Protein AF-E1KNW7-F1 (afdb_monomer)

Organism: NCBI:txid866771

Foldseek 3Di:
DDDPVLVPDDPVRNVVVVCLLPLVNLVVVLVVLVVVLVVLCCCVPPVVPDDPVVSVVSNVVSVVVSVVSVVSHPDPPD

Radius of gyration: 17.29 Å; Cα contacts (8 Å, |Δi|>4): 39; chains: 1; bounding box: 34×36×50 Å

Secondary structure (DSSP, 8-state):
---GGGTTS-HHHHHHHHHHHSHHHHHHHHHHHHHHHHHHHHHHHTS--S-HHHHHHHHHHHHHHHHHHHTTSPP---

pLDDT: mean 79.67, std 17.55, range [35.97, 96.75]

Solvent-accessible surface area (backbone atoms only — not comparable to full-atom values): 4644 Å² total; per-residue (Å²): 135,80,82,76,80,71,83,75,51,55,73,66,56,44,50,52,51,51,47,62,66,34,60,68,52,46,48,54,50,41,52,53,49,50,55,50,47,53,52,51,47,45,36,40,74,75,64,62,75,47,60,66,76,58,47,51,54,51,48,54,53,51,53,51,50,44,52,59,53,56,69,72,45,78,74,77,86,124

Sequence (78 aa):
MKPTHLARLSDEAATTLYAFLEADYTAERIENIQAIEDYLMDQWRDNNTINPDLALRFLDTLRVLRKDLKAFLPTEEA

Structure (mmCIF, N/CA/C/O backbone):
data_AF-E1KNW7-F1
#
_entry.id   AF-E1KNW7-F1
#
loop_
_atom_site.group_PDB
_atom_site.id
_atom_site.type_symbol
_atom_site.label_atom_id
_atom_site.label_alt_id
_atom_site.label_comp_id
_atom_site.label_asym_id
_atom_site.label_entity_id
_atom_site.label_seq_id
_atom_site.pdbx_PDB_ins_code
_atom_site.Cartn_x
_atom_site.Cartn_y
_atom_site.Cartn_z
_atom_site.occupancy
_atom_site.B_iso_or_equiv
_atom_site.auth_seq_id
_atom_site.auth_comp_id
_atom_site.auth_asym_id
_atom_site.auth_atom_id
_atom_site.pdbx_PDB_model_num
ATOM 1 N N . MET A 1 1 ? -17.603 7.373 32.902 1.00 38.84 1 MET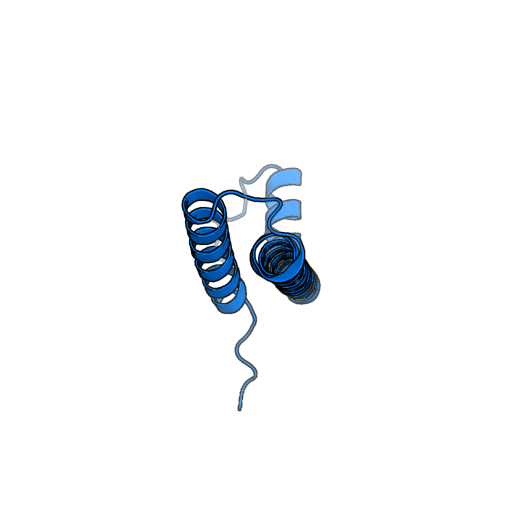 A N 1
ATOM 2 C CA . MET A 1 1 ? -16.589 8.446 32.836 1.00 38.84 1 MET A CA 1
ATOM 3 C C . MET A 1 1 ? -16.086 8.470 31.396 1.00 38.84 1 MET A C 1
ATOM 5 O O . MET A 1 1 ? -15.479 7.496 30.981 1.00 38.84 1 MET A O 1
ATOM 9 N N . LYS A 1 2 ? -16.493 9.455 30.580 1.00 38.16 2 LYS A N 1
ATOM 10 C CA . LYS A 1 2 ? -16.095 9.532 29.159 1.00 38.16 2 LYS A CA 1
ATOM 11 C C . LYS A 1 2 ? -14.687 10.146 29.068 1.00 38.16 2 LYS A C 1
ATOM 13 O O . LYS A 1 2 ? -14.438 11.094 29.812 1.00 38.16 2 LYS A O 1
ATOM 18 N N . PRO A 1 3 ? -13.775 9.636 28.223 1.00 44.16 3 PRO A N 1
ATOM 19 C CA . PRO A 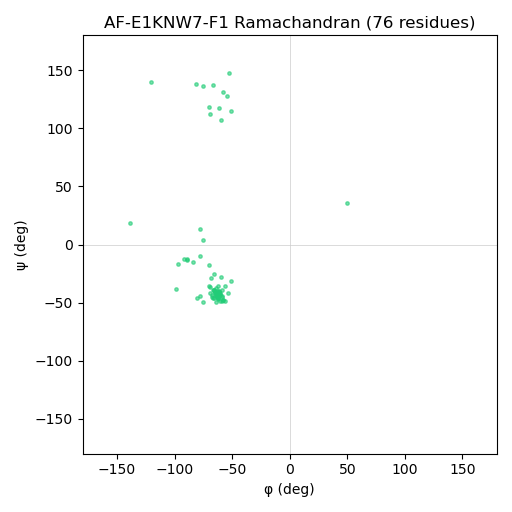1 3 ? -12.401 10.122 28.174 1.00 44.16 3 PRO A CA 1
ATOM 20 C C . PRO A 1 3 ? -12.359 11.542 27.592 1.00 44.16 3 PRO A C 1
ATOM 22 O O . PRO A 1 3 ? -12.640 11.774 26.421 1.00 44.16 3 PRO A O 1
ATOM 25 N N . THR A 1 4 ? -12.009 12.503 28.442 1.00 51.69 4 THR A N 1
ATOM 26 C CA . THR A 1 4 ? -11.962 13.954 28.194 1.00 51.69 4 THR A CA 1
ATOM 27 C C . THR A 1 4 ? -10.763 14.419 27.355 1.00 51.69 4 THR A C 1
ATOM 29 O O . THR A 1 4 ? -10.609 15.616 27.130 1.00 51.69 4 THR A O 1
ATOM 32 N N . HIS A 1 5 ? -9.920 13.508 26.857 1.00 46.44 5 HIS A N 1
ATOM 33 C CA . HIS A 1 5 ? -8.688 13.864 26.140 1.00 46.44 5 HIS A CA 1
ATOM 34 C C . HIS A 1 5 ? -8.829 14.051 24.621 1.00 46.44 5 HIS A C 1
ATOM 36 O O . HIS A 1 5 ? -7.940 14.642 24.016 1.00 46.44 5 HIS A O 1
ATOM 42 N N . LEU A 1 6 ? -9.949 13.650 24.007 1.00 47.75 6 LEU A N 1
ATOM 43 C CA . LEU A 1 6 ? -10.218 13.907 22.579 1.00 47.75 6 LEU A CA 1
ATOM 44 C C . LEU A 1 6 ? -10.681 15.350 22.293 1.00 47.75 6 LEU A C 1
ATOM 46 O O . LEU A 1 6 ? -10.737 15.768 21.143 1.00 47.75 6 LEU A O 1
ATOM 50 N N . ALA A 1 7 ? -10.979 16.139 23.328 1.00 47.12 7 ALA A N 1
ATOM 51 C CA . ALA A 1 7 ? -11.654 17.434 23.210 1.00 47.12 7 ALA A CA 1
ATOM 52 C C . ALA A 1 7 ? -10.765 18.616 22.753 1.00 47.12 7 ALA A C 1
ATOM 54 O O . ALA A 1 7 ? -11.169 19.767 22.901 1.00 47.12 7 ALA A O 1
ATOM 55 N N . ARG A 1 8 ? -9.550 18.376 22.235 1.00 49.53 8 ARG A N 1
ATOM 56 C CA . ARG A 1 8 ? -8.649 19.450 21.755 1.00 49.53 8 ARG A CA 1
ATOM 57 C C . ARG A 1 8 ? -7.902 19.149 20.456 1.00 49.53 8 ARG A C 1
ATOM 59 O O . ARG A 1 8 ? -6.914 19.814 20.153 1.00 49.53 8 ARG A O 1
ATOM 66 N N . LEU A 1 9 ? -8.367 18.174 19.687 1.00 55.97 9 LEU A N 1
ATOM 67 C CA . LEU A 1 9 ? -8.001 18.078 18.277 1.00 55.97 9 LEU A CA 1
ATOM 68 C C . LEU A 1 9 ? -8.792 19.160 17.534 1.00 55.97 9 LEU A C 1
ATOM 70 O O . LEU A 1 9 ? -9.965 19.360 17.841 1.00 55.97 9 LEU A O 1
ATOM 74 N N . SER A 1 10 ? -8.162 19.894 16.611 1.00 73.62 10 SER A N 1
ATOM 75 C CA . SER A 1 10 ? -8.926 20.724 15.673 1.00 73.62 10 SER A CA 1
ATOM 76 C C . SER A 1 10 ? -9.986 19.847 15.003 1.00 73.62 10 SER A C 1
ATOM 78 O O . SER A 1 10 ? -9.747 18.653 14.811 1.00 73.62 10 SER A O 1
ATOM 80 N N . ASP A 1 11 ? -11.145 20.404 14.652 1.00 70.81 11 ASP A N 1
ATOM 81 C CA . ASP A 1 11 ? -12.239 19.626 14.048 1.00 70.81 11 ASP A CA 1
ATOM 82 C C . ASP A 1 11 ? -11.764 18.790 12.842 1.00 70.81 11 ASP A C 1
ATOM 84 O O . ASP A 1 11 ? -12.222 17.670 12.633 1.00 70.81 11 ASP A O 1
ATOM 88 N N . GLU A 1 12 ? -10.761 19.276 12.108 1.00 67.31 12 GLU A N 1
ATOM 89 C CA . GLU A 1 12 ? -10.083 18.574 11.013 1.00 67.31 12 GLU A CA 1
ATOM 90 C C . GLU A 1 12 ? -9.253 17.361 11.475 1.00 67.31 12 GLU A C 1
ATOM 92 O O . GLU A 1 12 ? -9.336 16.284 10.881 1.00 67.31 12 GLU A O 1
ATOM 97 N N . ALA A 1 13 ? -8.493 17.493 12.566 1.00 69.00 13 ALA A N 1
ATOM 98 C CA . ALA A 1 13 ? -7.729 16.389 13.141 1.00 69.00 13 ALA A CA 1
ATOM 99 C C . ALA A 1 13 ? -8.653 15.341 13.782 1.00 69.00 13 ALA A C 1
ATOM 101 O O . ALA A 1 13 ? -8.396 14.145 13.662 1.00 69.00 13 ALA A O 1
ATOM 102 N N . ALA A 1 14 ? -9.758 15.772 14.397 1.00 69.88 14 ALA A N 1
ATOM 103 C CA . ALA A 1 14 ? -10.795 14.875 14.893 1.00 69.88 14 ALA A CA 1
ATOM 104 C C . ALA A 1 14 ? -11.489 14.139 13.737 1.00 69.88 14 ALA A C 1
ATOM 106 O O . ALA A 1 14 ? -11.613 12.925 13.798 1.00 69.88 14 ALA A O 1
ATOM 107 N N . THR A 1 15 ? -11.865 14.837 12.660 1.00 70.06 15 THR A N 1
ATOM 108 C CA . THR A 1 15 ? -12.474 14.235 11.457 1.00 70.06 15 THR A CA 1
ATOM 109 C C . THR A 1 15 ? -11.545 13.219 10.808 1.00 70.06 15 THR A C 1
ATOM 111 O O . THR A 1 15 ? -11.973 12.127 10.456 1.00 70.06 15 THR A O 1
ATOM 114 N N . THR A 1 16 ? -10.260 13.551 10.701 1.00 66.75 16 THR A N 1
ATOM 115 C CA . THR A 1 16 ? -9.243 12.647 10.160 1.00 66.75 16 THR A CA 1
ATOM 116 C C . THR A 1 16 ? -9.084 11.410 11.043 1.00 66.75 16 THR A C 1
ATOM 118 O O . THR A 1 16 ? -9.042 10.296 10.534 1.00 66.75 16 THR A O 1
ATOM 121 N N . LEU A 1 17 ? -9.053 11.579 12.368 1.00 68.38 17 LEU A N 1
ATOM 122 C CA . LEU A 1 17 ? -9.011 10.457 13.307 1.00 68.38 17 LEU A CA 1
ATOM 123 C C . LEU A 1 17 ? -10.285 9.611 13.258 1.00 68.38 17 LEU A C 1
ATOM 125 O O . LEU A 1 17 ? -10.176 8.394 13.271 1.00 68.38 17 LEU A O 1
ATOM 129 N N . TYR A 1 18 ? -11.468 10.220 13.155 1.00 65.94 18 TYR A N 1
ATOM 130 C CA . TYR A 1 18 ? -12.722 9.488 12.977 1.00 65.94 18 TYR A CA 1
ATOM 131 C C . TYR A 1 18 ? -12.732 8.722 11.656 1.00 65.94 18 TY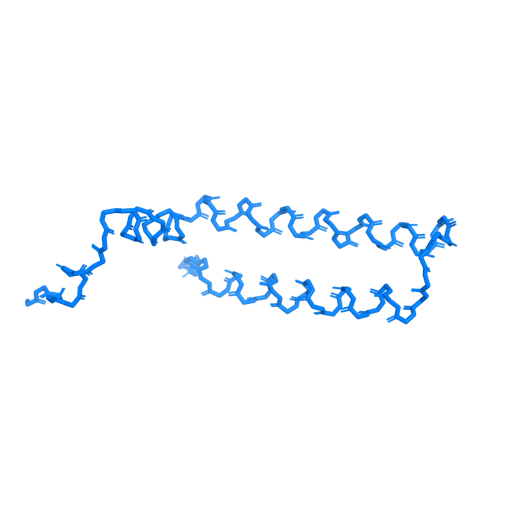R A C 1
ATOM 133 O O . TYR A 1 18 ? -13.061 7.548 11.666 1.00 65.94 18 TYR A O 1
ATOM 141 N N . ALA A 1 19 ? -12.267 9.322 10.557 1.00 65.81 19 ALA A N 1
ATOM 142 C CA . ALA A 1 19 ? -12.117 8.632 9.279 1.00 65.81 19 ALA A CA 1
ATOM 143 C C . ALA A 1 19 ? -11.130 7.458 9.372 1.00 65.81 19 ALA A C 1
ATOM 145 O O . ALA A 1 19 ? -11.410 6.397 8.839 1.00 65.81 19 ALA A O 1
ATOM 146 N N . PHE A 1 20 ? -10.016 7.595 10.098 1.00 62.28 20 PHE A N 1
ATOM 147 C CA . PHE A 1 20 ? -9.110 6.470 10.368 1.00 62.28 20 PHE A CA 1
ATOM 148 C C . PHE A 1 20 ? -9.738 5.377 11.251 1.00 62.28 20 PHE A C 1
ATOM 150 O O . PHE A 1 20 ? -9.319 4.224 11.176 1.00 62.28 20 PHE A O 1
ATOM 157 N N . LEU A 1 21 ? -10.725 5.728 12.081 1.00 63.97 21 LEU A N 1
ATOM 158 C CA . LEU A 1 21 ? -11.486 4.792 12.911 1.00 63.97 21 LEU A CA 1
ATOM 159 C C . LEU A 1 21 ? -12.653 4.134 12.156 1.00 63.97 21 LEU A C 1
ATOM 161 O O . LEU A 1 21 ? -13.172 3.126 12.635 1.00 63.97 21 LEU A O 1
ATOM 165 N N . GLU A 1 22 ? -13.052 4.656 10.992 1.00 71.75 22 GLU A N 1
ATOM 166 C CA . GLU A 1 22 ? -14.005 3.981 10.110 1.00 71.75 22 GLU A CA 1
ATOM 167 C C . GLU A 1 22 ? -13.323 2.751 9.494 1.00 71.75 22 GLU A C 1
ATOM 169 O O . GLU A 1 22 ? -12.320 2.855 8.777 1.00 71.75 22 GLU A O 1
ATOM 174 N N . ALA A 1 23 ? -13.865 1.566 9.783 1.00 66.38 23 ALA A N 1
ATOM 175 C CA . ALA A 1 23 ? -13.313 0.295 9.314 1.00 66.38 23 ALA A CA 1
ATOM 176 C C . ALA A 1 23 ? -13.185 0.258 7.780 1.00 66.38 23 ALA A C 1
ATOM 178 O O . ALA A 1 23 ? -12.185 -0.242 7.264 1.00 66.38 23 ALA A O 1
ATOM 179 N N . ASP A 1 24 ? -14.134 0.874 7.072 1.00 79.62 24 ASP A N 1
ATOM 180 C CA . ASP A 1 24 ? -14.166 0.945 5.609 1.00 79.62 24 ASP A CA 1
ATOM 181 C C . ASP A 1 24 ? -12.996 1.758 5.038 1.00 79.62 24 ASP A C 1
ATOM 183 O O . ASP A 1 24 ? -12.385 1.361 4.047 1.00 79.62 24 ASP A O 1
ATOM 187 N N . TYR A 1 25 ? -12.616 2.859 5.693 1.00 82.00 25 TYR A N 1
ATOM 188 C CA . TYR A 1 25 ? -11.479 3.673 5.262 1.00 82.00 25 TYR A CA 1
ATOM 189 C C . TYR A 1 25 ? -10.161 2.908 5.423 1.00 82.00 25 TYR A C 1
ATOM 191 O O . TYR A 1 25 ? -9.322 2.889 4.520 1.00 82.00 25 TYR A O 1
ATOM 199 N N . THR A 1 26 ? -9.964 2.250 6.569 1.00 83.50 26 THR A N 1
ATOM 200 C CA . THR A 1 26 ? -8.750 1.459 6.815 1.00 83.50 26 THR A CA 1
ATOM 201 C C . THR A 1 26 ? -8.683 0.240 5.889 1.00 83.50 26 THR A C 1
ATOM 203 O O . THR A 1 26 ? -7.609 -0.052 5.354 1.00 83.50 26 THR A O 1
ATOM 206 N N . ALA A 1 27 ? -9.814 -0.422 5.625 1.00 86.12 27 ALA A N 1
ATOM 207 C CA . ALA A 1 27 ? -9.909 -1.515 4.661 1.00 86.12 27 ALA A CA 1
ATOM 208 C C . ALA A 1 27 ? -9.528 -1.060 3.240 1.00 86.12 27 ALA A C 1
ATOM 210 O O . ALA A 1 27 ? -8.644 -1.661 2.627 1.00 86.12 27 ALA A O 1
ATOM 211 N N . GLU A 1 28 ? -10.079 0.062 2.764 1.00 89.81 28 GLU A N 1
ATOM 212 C CA . GLU A 1 28 ? -9.747 0.635 1.452 1.00 89.81 28 GLU A CA 1
ATOM 213 C C . GLU A 1 28 ? -8.244 0.951 1.335 1.00 89.81 28 GLU A C 1
ATOM 215 O O . GLU A 1 28 ? -7.611 0.732 0.300 1.00 89.81 28 GLU A O 1
ATOM 220 N N . ARG A 1 29 ? -7.613 1.461 2.401 1.00 90.50 29 ARG A N 1
ATOM 221 C CA . ARG A 1 29 ? -6.167 1.750 2.396 1.00 90.50 29 ARG A CA 1
ATOM 222 C C . ARG A 1 29 ? -5.319 0.481 2.367 1.00 90.50 29 ARG A C 1
ATOM 224 O O . ARG A 1 29 ? -4.299 0.467 1.678 1.00 90.50 29 ARG A O 1
ATOM 231 N N . ILE A 1 30 ? -5.741 -0.582 3.050 1.00 92.00 30 ILE A N 1
ATOM 232 C CA . ILE A 1 30 ? -5.086 -1.896 2.988 1.00 92.00 30 ILE A CA 1
ATOM 233 C C . ILE A 1 30 ? -5.156 -2.472 1.568 1.00 92.00 30 ILE A C 1
ATOM 235 O O . ILE A 1 30 ? -4.135 -2.946 1.067 1.00 92.00 30 ILE A O 1
ATOM 239 N N . GLU A 1 31 ? -6.317 -2.394 0.913 1.00 93.75 31 GLU A N 1
ATOM 240 C CA . GLU A 1 31 ? -6.503 -2.837 -0.476 1.00 93.75 31 GLU A CA 1
ATOM 241 C C . GLU A 1 31 ? -5.636 -2.038 -1.454 1.00 93.75 31 GLU A C 1
ATOM 243 O O . GLU A 1 31 ? -4.938 -2.612 -2.289 1.00 93.75 31 GLU A O 1
ATOM 248 N N . ASN A 1 32 ? -5.595 -0.713 -1.307 1.00 95.31 32 ASN A N 1
ATOM 249 C CA . ASN A 1 32 ? -4.748 0.137 -2.141 1.00 95.31 32 ASN A CA 1
ATOM 250 C C . ASN A 1 32 ? -3.253 -0.192 -1.974 1.00 95.31 32 ASN A C 1
ATOM 252 O O . ASN A 1 32 ? -2.519 -0.245 -2.959 1.00 95.31 32 ASN A O 1
ATOM 256 N N . ILE A 1 33 ? -2.783 -0.449 -0.746 1.00 96.06 33 ILE A N 1
ATOM 257 C CA . ILE A 1 33 ? -1.386 -0.847 -0.503 1.00 96.06 33 ILE A CA 1
ATOM 258 C C . ILE A 1 33 ? -1.086 -2.210 -1.132 1.00 96.06 33 ILE A C 1
ATOM 260 O O . ILE A 1 33 ? -0.031 -2.368 -1.742 1.00 96.06 33 ILE A O 1
ATOM 264 N N . GLN A 1 34 ? -2.011 -3.169 -1.028 1.00 95.44 34 GLN A N 1
ATOM 265 C CA . GLN A 1 34 ? -1.901 -4.469 -1.695 1.00 95.44 34 GLN A CA 1
ATOM 266 C C . GLN A 1 34 ? -1.717 -4.292 -3.212 1.00 95.44 34 GLN A C 1
ATOM 268 O O . GLN A 1 34 ? -0.772 -4.836 -3.774 1.00 95.44 34 GLN A O 1
ATOM 273 N N . ALA A 1 35 ? -2.546 -3.463 -3.854 1.00 96.75 35 ALA A N 1
ATOM 274 C CA . ALA A 1 35 ? -2.451 -3.202 -5.290 1.00 96.75 35 ALA A CA 1
ATOM 275 C C . ALA A 1 35 ? -1.113 -2.550 -5.696 1.00 96.75 35 ALA A C 1
ATOM 277 O O . ALA A 1 35 ? -0.568 -2.853 -6.757 1.00 96.75 35 ALA A O 1
ATOM 278 N N . ILE A 1 36 ? -0.555 -1.674 -4.852 1.00 95.50 36 ILE A N 1
ATOM 279 C CA . ILE A 1 36 ? 0.767 -1.072 -5.087 1.00 95.50 36 ILE A CA 1
ATOM 280 C C . ILE A 1 36 ? 1.881 -2.118 -4.942 1.00 95.50 36 ILE A C 1
ATOM 282 O O . ILE A 1 36 ? 2.816 -2.115 -5.745 1.00 95.50 36 ILE A O 1
ATOM 286 N N . GLU A 1 37 ? 1.805 -3.002 -3.941 1.00 94.75 37 GLU A N 1
ATOM 287 C CA . GLU A 1 37 ? 2.755 -4.114 -3.792 1.00 94.75 37 GLU A CA 1
ATOM 288 C C . GLU A 1 37 ? 2.757 -5.006 -5.039 1.00 94.75 37 GLU A C 1
ATOM 290 O O . GLU A 1 37 ? 3.829 -5.304 -5.567 1.00 94.75 37 GLU A O 1
ATOM 295 N N . ASP A 1 38 ? 1.572 -5.382 -5.523 1.00 94.88 38 ASP A N 1
ATOM 296 C CA . ASP A 1 38 ? 1.410 -6.231 -6.704 1.00 94.88 38 ASP A CA 1
ATOM 297 C C . ASP A 1 38 ? 1.979 -5.536 -7.953 1.00 94.88 38 ASP A C 1
ATOM 299 O O . ASP A 1 38 ? 2.810 -6.104 -8.660 1.00 94.88 38 ASP A O 1
ATOM 303 N N . TYR A 1 39 ? 1.665 -4.251 -8.153 1.00 94.25 39 TYR A N 1
ATOM 304 C CA . TYR A 1 39 ? 2.241 -3.465 -9.246 1.00 94.25 39 TYR A CA 1
ATOM 305 C C . TYR A 1 39 ? 3.775 -3.404 -9.186 1.00 94.25 39 TYR A C 1
ATOM 307 O O . TYR A 1 39 ? 4.446 -3.576 -10.204 1.00 94.25 39 TYR A O 1
ATOM 315 N N . LEU A 1 40 ? 4.359 -3.161 -8.008 1.00 93.94 40 LEU A N 1
ATOM 316 C CA . LEU A 1 40 ? 5.816 -3.118 -7.844 1.00 93.94 40 LEU A CA 1
ATOM 317 C C . LEU A 1 40 ? 6.464 -4.476 -8.127 1.00 93.94 40 LEU A C 1
ATOM 319 O O . LEU A 1 40 ? 7.549 -4.517 -8.713 1.00 93.94 40 LEU A O 1
ATOM 323 N N . MET A 1 41 ? 5.807 -5.570 -7.737 1.00 92.75 41 MET A N 1
ATOM 324 C CA . MET A 1 41 ? 6.244 -6.926 -8.059 1.00 92.75 41 MET A CA 1
ATOM 325 C C . MET A 1 41 ? 6.249 -7.166 -9.568 1.00 92.75 41 MET A C 1
ATOM 327 O O . MET A 1 41 ? 7.260 -7.645 -10.076 1.00 92.75 41 MET A O 1
ATOM 331 N N . ASP A 1 42 ? 5.195 -6.777 -10.285 1.00 94.31 42 ASP A N 1
ATOM 332 C CA . ASP A 1 42 ? 5.113 -6.919 -11.745 1.00 94.31 42 ASP A CA 1
ATOM 333 C C . ASP A 1 42 ? 6.194 -6.083 -12.449 1.00 94.31 42 ASP A C 1
ATOM 335 O O . ASP A 1 42 ? 6.899 -6.554 -13.345 1.00 94.31 42 ASP A O 1
ATOM 339 N N . GLN A 1 43 ? 6.393 -4.836 -12.006 1.00 92.25 43 GLN A N 1
ATO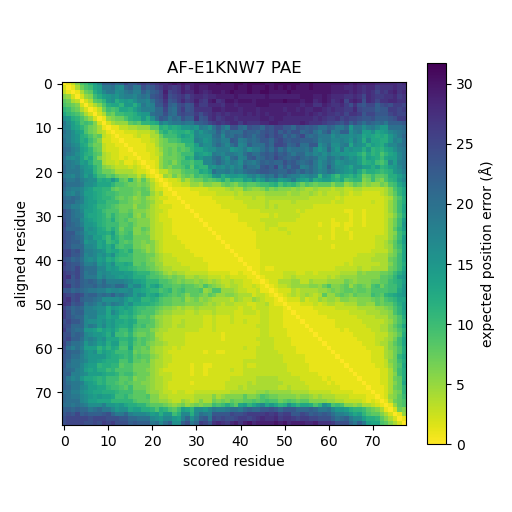M 340 C CA . GLN A 1 43 ? 7.429 -3.963 -12.560 1.00 92.25 43 GLN A CA 1
ATOM 341 C C . GLN A 1 43 ? 8.842 -4.519 -12.348 1.00 92.25 43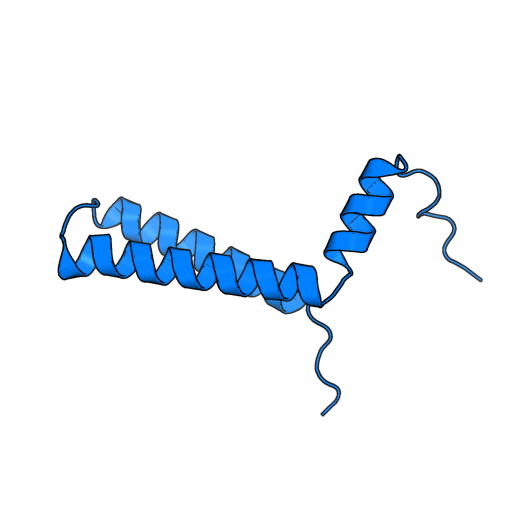 GLN A C 1
ATOM 343 O O . GLN A 1 43 ? 9.688 -4.430 -13.240 1.00 92.25 43 GLN A O 1
ATOM 348 N N . TRP A 1 44 ? 9.110 -5.098 -11.178 1.00 91.94 44 TRP A N 1
ATOM 349 C CA . TRP A 1 44 ? 10.410 -5.688 -10.876 1.00 91.94 44 TRP A CA 1
ATOM 350 C C . TRP A 1 44 ? 10.624 -7.034 -11.580 1.00 91.94 44 TRP A C 1
ATOM 352 O O . TRP A 1 44 ? 11.659 -7.229 -12.213 1.00 91.94 44 TRP A O 1
ATOM 362 N N . ARG A 1 45 ? 9.663 -7.956 -11.478 1.00 89.50 45 ARG A N 1
ATOM 363 C CA . ARG A 1 45 ? 9.800 -9.346 -11.927 1.00 89.50 45 ARG A CA 1
ATOM 364 C C . ARG A 1 45 ? 9.588 -9.507 -13.428 1.00 89.50 45 ARG A C 1
ATOM 366 O O . ARG A 1 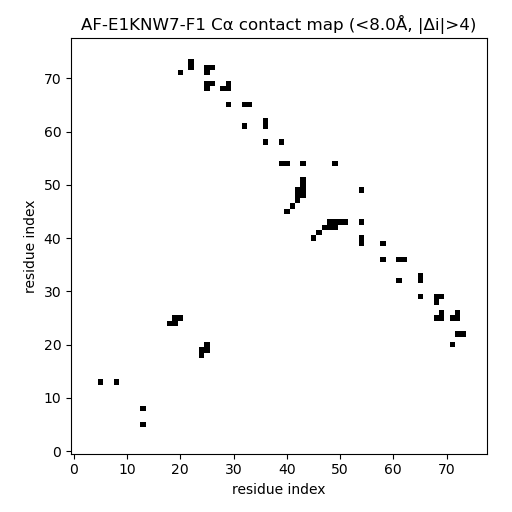45 ? 10.372 -10.204 -14.068 1.00 89.50 45 ARG A O 1
ATOM 373 N N . ASP A 1 46 ? 8.543 -8.887 -13.964 1.00 90.31 46 ASP A N 1
ATOM 374 C CA . ASP A 1 46 ? 8.082 -9.162 -15.325 1.00 90.31 46 ASP A CA 1
ATOM 375 C C . ASP A 1 46 ? 8.592 -8.106 -16.310 1.00 90.31 46 ASP A C 1
ATOM 377 O O . ASP A 1 46 ? 9.017 -8.443 -17.415 1.00 90.31 46 ASP A O 1
ATOM 381 N N . ASN A 1 47 ? 8.636 -6.836 -15.890 1.00 88.19 47 ASN A N 1
ATOM 382 C CA . ASN A 1 47 ? 9.084 -5.739 -16.755 1.00 88.19 47 ASN A CA 1
ATOM 383 C C . ASN A 1 47 ? 10.559 -5.356 -16.553 1.00 88.19 47 ASN A C 1
ATOM 385 O O . ASN A 1 47 ? 11.131 -4.679 -17.409 1.00 88.19 47 ASN A O 1
ATOM 389 N N . ASN A 1 48 ? 11.181 -5.771 -15.441 1.00 89.38 48 ASN A N 1
ATOM 390 C CA . ASN A 1 48 ? 12.553 -5.416 -15.056 1.00 89.38 48 ASN A CA 1
ATOM 391 C C . ASN A 1 48 ? 12.829 -3.893 -15.135 1.00 89.38 48 ASN A C 1
ATOM 393 O O . ASN A 1 48 ? 13.910 -3.455 -15.534 1.00 89.38 48 ASN A O 1
ATOM 397 N N . THR A 1 49 ? 11.82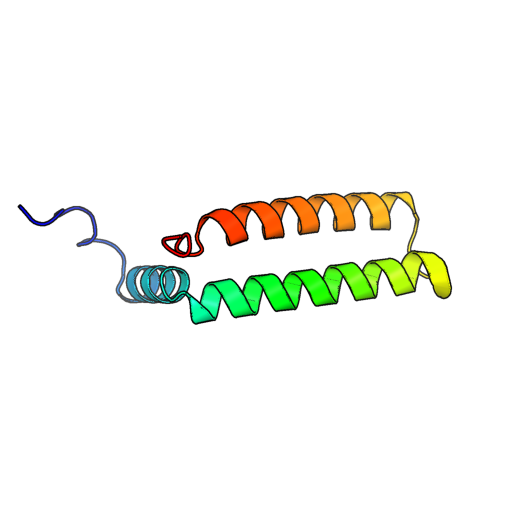6 -3.072 -14.796 1.00 91.69 49 THR A N 1
ATOM 398 C CA . THR A 1 49 ? 11.856 -1.600 -14.924 1.00 91.69 49 THR A CA 1
ATOM 399 C C . THR A 1 49 ? 12.357 -0.894 -13.666 1.00 91.69 49 THR A C 1
ATOM 401 O O . THR A 1 49 ? 12.667 0.297 -13.707 1.00 91.69 49 THR A O 1
ATOM 404 N N . ILE A 1 50 ? 12.454 -1.611 -12.544 1.00 90.75 50 ILE A N 1
ATOM 405 C CA . ILE A 1 50 ? 12.857 -1.080 -11.238 1.00 90.75 50 ILE A CA 1
ATOM 406 C C . ILE A 1 50 ? 14.104 -1.822 -10.755 1.00 90.75 50 ILE A C 1
ATOM 408 O O . ILE A 1 50 ? 14.210 -3.040 -10.878 1.00 90.75 50 ILE A O 1
ATOM 412 N N . ASN A 1 51 ? 15.046 -1.085 -10.162 1.00 93.50 51 ASN A N 1
ATOM 413 C CA . ASN A 1 51 ? 16.218 -1.675 -9.520 1.00 93.50 51 ASN A CA 1
ATOM 414 C C . ASN A 1 51 ? 15.790 -2.659 -8.398 1.00 93.50 51 ASN A C 1
ATOM 416 O O . ASN A 1 51 ? 15.000 -2.258 -7.539 1.00 93.50 51 ASN A O 1
ATOM 420 N N . PRO A 1 52 ? 16.339 -3.890 -8.339 1.00 90.38 52 PRO A N 1
ATOM 421 C CA . PRO A 1 52 ? 15.988 -4.884 -7.321 1.00 90.38 52 PRO A CA 1
ATOM 422 C C . PRO A 1 52 ? 16.112 -4.405 -5.867 1.00 90.38 52 PRO A C 1
ATOM 424 O O . PRO A 1 52 ? 15.212 -4.648 -5.066 1.00 90.38 52 PRO A O 1
ATOM 427 N N . ASP A 1 53 ? 17.173 -3.671 -5.520 1.00 93.25 53 ASP A N 1
ATOM 428 C CA . ASP A 1 53 ? 17.383 -3.157 -4.158 1.00 93.25 53 ASP A CA 1
ATOM 429 C C . ASP A 1 53 ? 16.362 -2.080 -3.785 1.00 93.25 53 ASP A C 1
ATOM 431 O O . ASP A 1 53 ? 16.065 -1.867 -2.605 1.00 93.25 53 ASP A O 1
ATOM 435 N N . LEU A 1 54 ? 15.863 -1.349 -4.785 1.00 92.25 54 LEU A N 1
ATOM 436 C CA . LEU A 1 54 ? 14.817 -0.350 -4.605 1.00 92.25 54 LEU A CA 1
ATOM 437 C C . LEU A 1 54 ? 13.448 -1.025 -4.471 1.00 92.25 54 LEU A C 1
ATOM 439 O O . LEU A 1 54 ? 12.690 -0.679 -3.567 1.00 92.25 54 LEU A O 1
ATOM 443 N N . ALA A 1 55 ? 13.166 -2.017 -5.321 1.00 91.56 55 ALA A N 1
ATOM 444 C CA . ALA A 1 55 ? 11.946 -2.816 -5.261 1.00 91.56 55 ALA A CA 1
ATOM 445 C C . ALA A 1 55 ? 11.811 -3.516 -3.902 1.00 91.56 55 ALA A C 1
ATOM 447 O O . ALA A 1 55 ? 10.775 -3.389 -3.254 1.00 91.56 55 ALA A O 1
ATOM 448 N N . LEU A 1 56 ? 12.879 -4.164 -3.422 1.00 93.44 56 LEU A N 1
ATOM 449 C CA . LEU A 1 56 ? 12.890 -4.830 -2.120 1.00 93.44 56 LEU A CA 1
ATOM 450 C C . LEU A 1 56 ? 12.582 -3.851 -0.977 1.00 93.44 56 LEU A C 1
ATOM 452 O O . LEU A 1 56 ? 11.696 -4.110 -0.169 1.00 93.44 56 LEU A O 1
ATOM 456 N N . ARG A 1 57 ? 13.247 -2.687 -0.949 1.00 95.50 57 ARG A N 1
ATOM 457 C CA . ARG A 1 57 ? 13.016 -1.657 0.079 1.00 95.50 57 ARG A CA 1
ATOM 458 C C . ARG A 1 57 ? 11.578 -1.136 0.093 1.00 95.50 57 ARG A C 1
ATOM 460 O O . ARG A 1 57 ? 11.009 -0.951 1.171 1.00 95.50 57 ARG A O 1
ATOM 467 N N . PHE A 1 58 ? 10.986 -0.891 -1.076 1.00 94.50 58 PHE A N 1
ATOM 468 C CA . PHE A 1 58 ? 9.588 -0.466 -1.156 1.00 94.50 58 PHE A CA 1
ATOM 469 C C . PHE A 1 58 ? 8.628 -1.569 -0.723 1.00 94.50 58 PHE A C 1
ATOM 471 O O . PHE A 1 58 ? 7.744 -1.300 0.088 1.00 94.50 58 PHE A O 1
ATOM 478 N N . LEU A 1 59 ? 8.829 -2.802 -1.189 1.00 94.88 59 LEU A N 1
ATOM 479 C CA . LEU A 1 59 ? 7.986 -3.935 -0.810 1.00 94.88 59 LEU A CA 1
ATOM 480 C C . LEU A 1 59 ? 8.032 -4.198 0.696 1.00 94.88 59 LEU A C 1
ATOM 482 O O . LEU A 1 59 ? 6.988 -4.412 1.305 1.00 94.88 59 LEU A O 1
ATOM 486 N N . ASP A 1 60 ? 9.208 -4.128 1.318 1.00 95.75 60 ASP A N 1
ATOM 487 C CA . ASP A 1 60 ? 9.340 -4.298 2.766 1.00 95.75 60 ASP A CA 1
ATOM 488 C C . ASP A 1 60 ? 8.606 -3.192 3.536 1.00 95.75 60 ASP A C 1
ATOM 490 O O . ASP A 1 60 ? 7.864 -3.477 4.477 1.00 95.75 60 ASP A O 1
ATOM 494 N N . THR A 1 61 ? 8.738 -1.937 3.096 1.00 96.12 61 THR A N 1
ATOM 495 C CA . THR A 1 61 ? 8.048 -0.793 3.717 1.00 96.12 61 THR A CA 1
ATOM 496 C C . THR A 1 61 ? 6.527 -0.928 3.615 1.00 96.12 61 THR A C 1
ATOM 498 O O . THR A 1 61 ? 5.820 -0.762 4.610 1.00 96.12 61 THR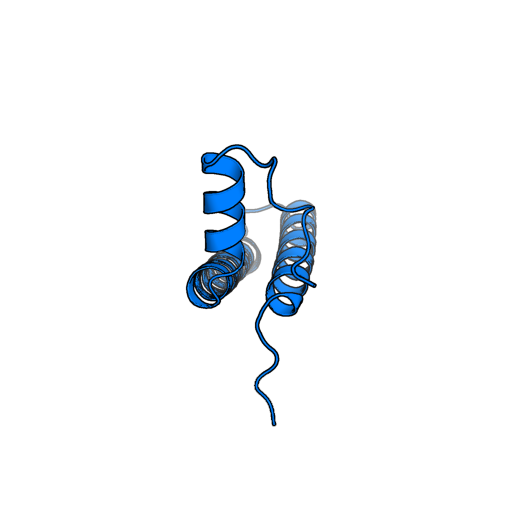 A O 1
ATOM 501 N N . LEU A 1 62 ? 6.013 -1.261 2.428 1.00 95.88 62 LEU A N 1
ATOM 502 C CA . LEU A 1 62 ? 4.576 -1.407 2.185 1.00 95.88 62 LEU A CA 1
ATOM 503 C C . LEU A 1 62 ? 3.986 -2.587 2.962 1.00 95.88 62 LEU A C 1
ATOM 505 O O . LEU A 1 62 ? 2.925 -2.444 3.568 1.00 95.88 62 LEU A O 1
ATOM 509 N N . ARG A 1 63 ? 4.714 -3.708 3.050 1.00 93.56 63 ARG A N 1
ATOM 510 C CA . ARG A 1 63 ? 4.288 -4.877 3.832 1.00 93.56 63 ARG A CA 1
ATOM 511 C C . ARG A 1 63 ? 4.151 -4.561 5.313 1.00 93.56 63 ARG A C 1
ATOM 513 O O . ARG A 1 63 ? 3.186 -5.012 5.933 1.00 93.56 63 ARG A O 1
ATOM 520 N N . VAL A 1 64 ? 5.099 -3.807 5.874 1.00 95.38 64 VAL A N 1
ATOM 521 C CA . VAL A 1 64 ? 5.034 -3.343 7.268 1.00 95.38 64 VAL A CA 1
ATOM 522 C C . VAL A 1 64 ? 3.841 -2.410 7.450 1.00 95.38 64 VAL A C 1
ATOM 524 O O . VAL A 1 64 ? 3.009 -2.669 8.313 1.00 95.38 64 VAL A O 1
ATOM 527 N N . LEU A 1 65 ? 3.673 -1.414 6.575 1.00 93.25 65 LEU A N 1
ATOM 528 C CA . LEU A 1 65 ? 2.548 -0.482 6.651 1.00 93.25 65 LEU A CA 1
ATOM 529 C C . LEU A 1 65 ? 1.191 -1.197 6.564 1.00 93.25 65 LEU A C 1
ATOM 531 O O . LEU A 1 65 ? 0.292 -0.920 7.354 1.00 93.25 65 LEU A O 1
ATOM 535 N N . ARG A 1 66 ? 1.039 -2.160 5.647 1.00 93.06 66 ARG A N 1
ATOM 536 C CA . ARG A 1 66 ? -0.183 -2.966 5.523 1.00 93.06 66 ARG A CA 1
ATOM 537 C C . ARG A 1 66 ? -0.453 -3.771 6.791 1.00 93.06 66 ARG A C 1
ATOM 539 O O . ARG A 1 66 ? -1.604 -3.891 7.200 1.00 93.06 66 ARG A O 1
ATOM 546 N N . LYS A 1 67 ? 0.585 -4.351 7.400 1.00 91.81 67 LYS A N 1
ATOM 547 C CA . LYS A 1 67 ? 0.464 -5.092 8.662 1.00 91.81 67 LYS A CA 1
ATOM 548 C C . LYS A 1 67 ? 0.015 -4.173 9.798 1.00 91.81 67 LYS A C 1
ATOM 550 O O . LYS A 1 67 ? -0.885 -4.551 10.543 1.00 91.81 67 LYS A O 1
ATOM 555 N N . ASP A 1 68 ? 0.609 -2.990 9.902 1.00 89.94 68 ASP A N 1
ATOM 556 C CA . ASP A 1 68 ? 0.275 -2.015 10.939 1.00 89.94 68 ASP A CA 1
ATOM 557 C C . ASP A 1 68 ? -1.164 -1.513 10.771 1.00 89.94 68 ASP A C 1
ATOM 559 O O . ASP A 1 68 ? -1.914 -1.471 11.740 1.00 89.94 68 ASP A O 1
ATOM 563 N N . LEU A 1 69 ? -1.598 -1.245 9.535 1.00 87.50 69 LEU A N 1
ATOM 564 C CA . LEU A 1 69 ? -2.986 -0.878 9.235 1.00 87.50 69 LEU A CA 1
ATOM 565 C C . LEU A 1 69 ? -3.978 -1.998 9.561 1.00 87.50 69 LEU A C 1
ATOM 567 O O . LEU A 1 69 ? -5.028 -1.735 10.141 1.00 87.50 69 LEU A O 1
ATOM 571 N N . LYS A 1 70 ? -3.636 -3.259 9.263 1.00 87.25 70 LYS A N 1
ATOM 572 C CA . LYS A 1 70 ? -4.469 -4.418 9.626 1.00 87.25 70 LYS A CA 1
ATOM 573 C C . LYS A 1 70 ? -4.691 -4.543 11.134 1.00 87.25 70 LYS A C 1
ATOM 575 O O . LYS A 1 70 ? -5.725 -5.061 11.530 1.00 87.25 70 LYS A O 1
ATOM 580 N N . ALA A 1 71 ? -3.765 -4.064 11.967 1.00 86.00 71 ALA A N 1
ATOM 581 C CA . ALA A 1 71 ? -3.930 -4.080 13.421 1.00 86.00 71 ALA A CA 1
ATOM 582 C C . ALA A 1 71 ? -5.001 -3.094 13.929 1.00 86.00 71 ALA A C 1
ATOM 584 O O . ALA A 1 71 ? -5.457 -3.238 15.061 1.00 86.00 71 ALA A O 1
ATOM 585 N N . PHE A 1 72 ? -5.402 -2.113 13.112 1.00 80.69 72 PHE A N 1
ATOM 586 C CA . PHE A 1 72 ? -6.487 -1.180 13.430 1.00 80.69 72 PHE A CA 1
ATOM 587 C C . PHE A 1 72 ? -7.863 -1.671 12.976 1.00 80.69 72 PHE A C 1
ATOM 589 O O . PHE A 1 72 ? -8.867 -1.101 13.400 1.00 80.69 72 PHE A O 1
ATOM 596 N N . LEU A 1 73 ? -7.932 -2.709 12.133 1.00 79.12 73 LEU A N 1
ATOM 597 C CA . LEU A 1 73 ? -9.215 -3.310 11.795 1.00 79.12 73 LEU A CA 1
ATOM 598 C C . LEU A 1 73 ? -9.802 -3.981 13.044 1.00 79.12 73 LEU A C 1
ATOM 600 O O . LEU A 1 73 ? -9.062 -4.646 13.780 1.00 79.12 73 LEU A O 1
ATOM 604 N N . PRO A 1 74 ? -11.115 -3.828 13.299 1.00 70.94 74 PRO A N 1
ATOM 605 C CA . PRO A 1 74 ? -11.770 -4.569 14.362 1.00 70.94 74 PRO A CA 1
ATOM 606 C C . PRO A 1 74 ? -11.507 -6.056 14.132 1.00 70.94 74 PRO A C 1
ATOM 608 O O . PRO A 1 74 ? -11.690 -6.573 13.030 1.00 70.94 74 PRO A O 1
ATOM 611 N N . THR A 1 75 ? -11.009 -6.736 15.161 1.00 65.75 75 THR A N 1
ATOM 612 C CA . THR A 1 75 ? -10.877 -8.190 15.120 1.00 65.75 75 THR A CA 1
ATOM 613 C C . THR A 1 75 ? -12.295 -8.720 14.957 1.00 65.75 75 THR A C 1
ATOM 615 O O . THR A 1 75 ? -13.125 -8.428 15.816 1.00 65.75 75 THR A O 1
ATOM 618 N N . GLU A 1 76 ? -12.608 -9.406 13.852 1.00 59.09 76 GLU A N 1
ATOM 619 C CA . GLU A 1 76 ? -13.875 -10.134 13.757 1.00 59.09 76 GLU A CA 1
ATOM 620 C C . GLU A 1 76 ? -13.968 -11.004 15.015 1.00 59.09 76 GLU A C 1
ATOM 622 O O . G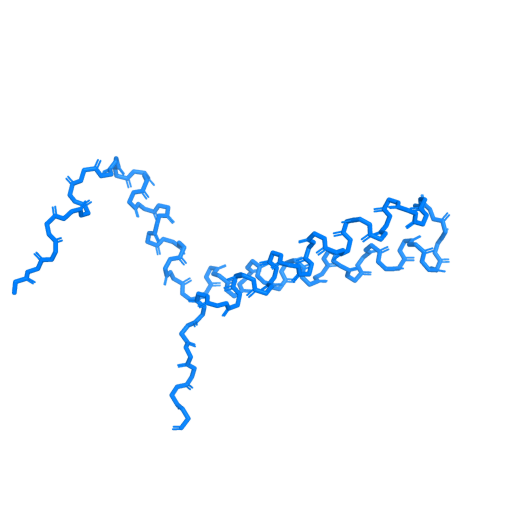LU A 1 76 ? -13.090 -11.835 15.265 1.00 59.09 76 GLU A O 1
ATOM 627 N N . GLU A 1 77 ? -14.952 -10.724 15.873 1.00 41.31 77 GLU A N 1
ATOM 628 C CA . GLU A 1 77 ? -15.253 -11.572 17.020 1.00 41.31 77 GLU A CA 1
ATOM 629 C C . GLU A 1 77 ? -15.595 -12.957 16.455 1.00 41.31 77 GLU A C 1
ATOM 631 O O . GLU A 1 77 ? -16.615 -13.125 15.786 1.00 41.31 77 GLU A O 1
ATOM 636 N N . ALA A 1 78 ? -14.673 -13.905 16.642 1.00 35.97 78 ALA A N 1
ATOM 637 C CA . ALA A 1 78 ? -14.815 -15.303 16.245 1.00 35.97 78 ALA A CA 1
ATOM 638 C C . ALA A 1 78 ? -15.819 -16.052 17.130 1.00 35.97 78 ALA A C 1
ATOM 640 O O . ALA A 1 78 ? -15.859 -15.771 18.352 1.00 35.97 78 ALA A O 1
#

Nearest PDB structures (foldseek):
  3nrx-assembly1_A  TM=6.714E-01  e=8.062E+00  Homo sapiens

Mean predicted aligned error: 10.32 Å